Protein AF-A0A5D2A5K7-F1 (afdb_monomer_lite)

Structure (mmCIF, N/CA/C/O backbone):
data_AF-A0A5D2A5K7-F1
#
_entry.id   AF-A0A5D2A5K7-F1
#
loop_
_atom_site.group_PDB
_atom_site.id
_atom_site.type_symbol
_atom_site.label_atom_id
_atom_site.label_alt_id
_atom_site.label_comp_id
_atom_site.label_asym_id
_atom_site.label_entity_id
_atom_site.label_seq_id
_atom_site.pdbx_PDB_ins_code
_atom_site.Cartn_x
_atom_site.Cartn_y
_atom_site.Cartn_z
_atom_site.occupancy
_atom_site.B_iso_or_equiv
_atom_site.auth_seq_id
_atom_site.auth_comp_id
_atom_site.auth_asym_id
_atom_site.auth_atom_id
_atom_site.pdbx_PDB_model_num
ATOM 1 N N . MET A 1 1 ? -4.707 11.338 -5.254 1.00 84.25 1 MET A N 1
ATOM 2 C CA . MET A 1 1 ? -5.162 10.308 -4.302 1.00 84.25 1 MET A CA 1
ATOM 3 C C . MET A 1 1 ? -3.990 9.399 -3.963 1.00 84.25 1 MET A C 1
ATOM 5 O O . MET A 1 1 ? -3.309 8.946 -4.884 1.00 84.25 1 MET A O 1
ATOM 9 N N . SER A 1 2 ? -3.702 9.220 -2.675 1.00 91.44 2 SER A N 1
ATOM 10 C CA . SER A 1 2 ? -2.685 8.284 -2.172 1.00 91.44 2 SER A CA 1
ATOM 11 C C . SER A 1 2 ? -3.250 6.875 -1.970 1.00 91.44 2 SER A C 1
ATOM 13 O O . SER A 1 2 ? -4.463 6.683 -2.051 1.00 91.44 2 SER A O 1
ATOM 15 N N . ALA A 1 3 ? -2.381 5.896 -1.697 1.00 88.69 3 ALA A N 1
ATOM 16 C CA . ALA A 1 3 ? -2.799 4.524 -1.397 1.00 88.69 3 ALA A CA 1
ATOM 17 C C . ALA A 1 3 ? -3.684 4.453 -0.141 1.00 88.69 3 ALA A C 1
ATOM 19 O O . ALA A 1 3 ? -4.712 3.781 -0.141 1.00 88.69 3 ALA A O 1
ATOM 20 N N . LEU A 1 4 ? -3.324 5.200 0.908 1.00 91.06 4 LEU A N 1
ATOM 21 C CA . LEU A 1 4 ? -4.116 5.270 2.135 1.00 91.06 4 LEU A CA 1
ATOM 22 C C . LEU A 1 4 ? -5.485 5.918 1.892 1.00 91.06 4 LEU A C 1
ATOM 24 O O . LEU A 1 4 ? -6.507 5.376 2.302 1.00 91.06 4 LEU A O 1
ATOM 28 N N . GLN A 1 5 ? -5.518 7.038 1.160 1.00 90.88 5 GLN A N 1
ATOM 29 C CA . GLN A 1 5 ? -6.771 7.708 0.797 1.00 90.88 5 GLN A CA 1
ATOM 30 C C . GLN A 1 5 ? -7.672 6.820 -0.063 1.00 90.88 5 GLN A C 1
ATOM 32 O O . GLN A 1 5 ? -8.888 6.853 0.097 1.00 90.88 5 GLN A O 1
ATOM 37 N N . TYR A 1 6 ? -7.084 6.033 -0.966 1.00 90.56 6 TYR A N 1
ATOM 38 C CA . TYR A 1 6 ? -7.826 5.074 -1.774 1.00 90.56 6 TYR A CA 1
ATOM 39 C C . TYR A 1 6 ? -8.492 4.012 -0.894 1.00 90.56 6 TYR A C 1
ATOM 41 O O . TYR A 1 6 ? -9.699 3.836 -0.980 1.00 90.56 6 TYR A O 1
ATOM 49 N N . 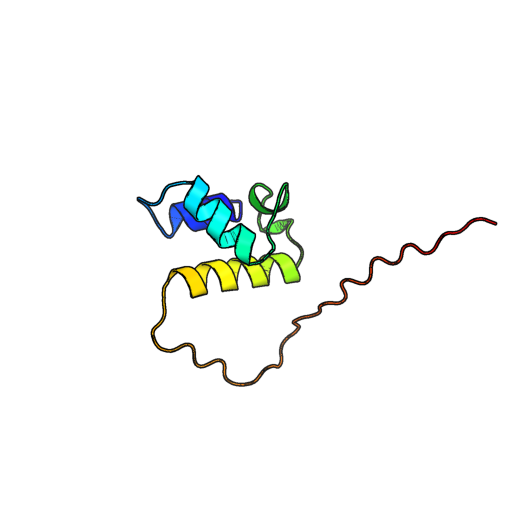MET A 1 7 ? -7.754 3.392 0.029 1.00 89.44 7 MET A N 1
ATOM 50 C CA . MET A 1 7 ? -8.309 2.381 0.939 1.00 89.44 7 MET A CA 1
ATOM 51 C C . MET A 1 7 ? -9.421 2.927 1.843 1.00 89.44 7 MET A C 1
ATOM 53 O O . MET A 1 7 ? -10.445 2.272 2.000 1.00 89.44 7 MET A O 1
ATOM 57 N N . ILE A 1 8 ? -9.257 4.133 2.398 1.00 90.81 8 ILE A N 1
ATOM 58 C CA . ILE A 1 8 ? -10.293 4.782 3.224 1.00 90.81 8 ILE A CA 1
ATOM 59 C C . ILE A 1 8 ? -11.557 5.060 2.401 1.00 90.81 8 ILE A C 1
ATOM 61 O O . ILE A 1 8 ? -12.668 4.882 2.895 1.00 90.81 8 ILE A O 1
ATOM 65 N N . LYS A 1 9 ? -11.389 5.488 1.144 1.00 89.94 9 LYS A N 1
ATOM 66 C CA . LYS A 1 9 ? -12.502 5.750 0.228 1.00 89.94 9 LYS A CA 1
ATOM 67 C C . LYS A 1 9 ? -13.240 4.467 -0.166 1.00 89.94 9 LYS A C 1
ATOM 69 O O . LYS A 1 9 ? -14.463 4.486 -0.235 1.00 89.94 9 LYS A O 1
ATOM 74 N N . GLU A 1 10 ? -12.512 3.386 -0.436 1.00 88.75 10 GLU A N 1
ATOM 75 C CA . GLU A 1 10 ? -13.086 2.095 -0.841 1.00 88.75 10 GLU A CA 1
ATOM 76 C C . GLU A 1 10 ? -13.738 1.343 0.327 1.00 88.75 10 GLU A C 1
ATOM 78 O O . GLU A 1 10 ? -14.712 0.621 0.132 1.00 88.75 10 GLU A O 1
ATOM 83 N N . TYR A 1 11 ? -13.234 1.534 1.549 1.00 87.00 11 TYR A N 1
ATOM 84 C CA . TYR A 1 11 ? -13.726 0.873 2.757 1.00 87.00 11 TYR A CA 1
ATOM 85 C C . TYR A 1 11 ? -14.165 1.890 3.825 1.00 87.00 11 TYR A C 1
ATOM 87 O O . TYR A 1 11 ? -13.573 1.934 4.914 1.00 87.00 11 TYR A O 1
ATOM 95 N N . PRO A 1 12 ? -15.211 2.696 3.547 1.00 83.88 12 PRO A N 1
ATOM 96 C CA . PRO A 1 12 ? -15.695 3.705 4.482 1.00 83.88 12 PRO A CA 1
ATOM 97 C C . PRO A 1 12 ? -16.150 3.055 5.798 1.00 83.88 12 PRO A C 1
ATOM 99 O O . PRO A 1 12 ? -16.715 1.963 5.805 1.00 83.88 12 PRO A O 1
ATOM 102 N N . GLY A 1 13 ? -15.882 3.719 6.925 1.00 84.81 13 GLY A N 1
ATOM 103 C CA . GLY A 1 13 ? -16.204 3.211 8.267 1.00 84.81 13 GLY A CA 1
ATOM 104 C C . GLY A 1 13 ? -15.091 2.400 8.938 1.00 84.81 13 GLY A C 1
ATOM 105 O O . GLY A 1 13 ? -15.244 1.995 10.086 1.00 84.81 13 GLY A O 1
ATOM 106 N N . ASN A 1 14 ? -13.957 2.189 8.264 1.00 85.75 14 ASN A N 1
ATOM 107 C CA . ASN A 1 14 ? -12.757 1.655 8.902 1.00 85.75 14 ASN A CA 1
ATOM 108 C C . ASN A 1 14 ? -11.855 2.778 9.413 1.00 85.75 14 ASN A C 1
ATOM 110 O O . ASN A 1 14 ? -11.712 3.815 8.767 1.00 85.75 14 ASN A O 1
ATOM 114 N N . GLU A 1 15 ? -11.202 2.538 10.549 1.00 88.75 15 GLU A N 1
ATOM 115 C CA . GLU A 1 15 ? -10.206 3.459 11.091 1.00 88.75 15 GLU A CA 1
ATOM 116 C C . GLU A 1 15 ? -9.020 3.608 10.129 1.00 88.75 15 GLU A C 1
ATOM 118 O O . GLU A 1 15 ? -8.531 2.627 9.557 1.00 88.75 15 GLU A O 1
ATOM 123 N N . GLU A 1 16 ? -8.519 4.836 9.980 1.00 88.31 16 GLU A N 1
ATOM 124 C CA . GLU A 1 16 ? -7.356 5.126 9.135 1.00 88.31 16 GLU A CA 1
ATOM 125 C C . GLU A 1 16 ? -6.151 4.262 9.525 1.00 88.31 16 GLU A C 1
ATOM 127 O O . GLU A 1 16 ? -5.479 3.713 8.653 1.00 88.31 16 GLU A O 1
ATOM 132 N N . GLU A 1 17 ? -5.907 4.080 10.824 1.00 88.12 17 GLU A N 1
ATOM 133 C CA . GLU A 1 17 ? -4.786 3.276 11.314 1.00 88.12 17 GLU A CA 1
ATOM 134 C C . GLU A 1 17 ? -4.926 1.802 10.904 1.00 88.12 17 GLU A C 1
ATOM 136 O O . GLU A 1 17 ? -3.947 1.152 10.534 1.00 88.12 17 GLU A O 1
ATOM 141 N N . ARG A 1 18 ? -6.160 1.285 10.838 1.00 88.62 18 ARG A N 1
ATOM 142 C CA . ARG A 1 18 ? -6.438 -0.062 10.329 1.00 88.62 18 ARG A CA 1
ATOM 143 C C . ARG A 1 18 ? -6.131 -0.171 8.835 1.00 88.62 18 ARG A C 1
ATOM 145 O O . ARG A 1 18 ? -5.541 -1.164 8.410 1.00 88.62 18 ARG A O 1
ATOM 152 N N . MET A 1 19 ? -6.483 0.845 8.043 1.00 90.25 19 MET A N 1
ATOM 153 C CA . MET A 1 19 ? -6.144 0.898 6.612 1.00 90.25 19 MET A CA 1
ATOM 154 C C . MET A 1 19 ? -4.635 1.009 6.398 1.00 90.25 19 MET A C 1
ATOM 156 O O . MET A 1 19 ? -4.075 0.336 5.530 1.00 90.25 19 MET A O 1
ATOM 160 N N . ARG A 1 20 ? -3.963 1.810 7.229 1.00 89.88 20 ARG A N 1
ATOM 161 C CA . ARG A 1 20 ? -2.511 1.983 7.230 1.00 89.88 20 ARG A CA 1
ATOM 162 C C . ARG A 1 20 ? -1.793 0.678 7.557 1.00 89.88 20 ARG A C 1
ATOM 164 O O . ARG A 1 20 ? -0.854 0.302 6.854 1.00 89.88 20 ARG A O 1
ATOM 171 N N . ALA A 1 21 ? -2.271 -0.049 8.562 1.00 88.81 21 ALA A N 1
ATOM 172 C CA . ALA A 1 21 ? -1.776 -1.375 8.897 1.00 88.81 21 ALA A CA 1
ATOM 173 C C . ALA A 1 21 ? -2.036 -2.380 7.763 1.00 88.81 21 ALA A C 1
ATOM 175 O O . ALA A 1 21 ? -1.156 -3.179 7.446 1.00 88.81 21 ALA A O 1
ATOM 176 N N . ALA A 1 22 ? -3.205 -2.326 7.112 1.00 87.94 22 ALA A N 1
ATOM 177 C CA . ALA A 1 22 ? -3.546 -3.213 6.001 1.00 87.94 22 ALA A CA 1
ATOM 178 C C . ALA A 1 22 ? -2.569 -3.061 4.827 1.00 87.94 22 ALA A C 1
ATOM 180 O O . ALA A 1 22 ? -1.966 -4.048 4.427 1.00 87.94 22 ALA A O 1
ATOM 181 N N . ILE A 1 23 ? -2.332 -1.842 4.331 1.00 89.88 23 ILE A N 1
ATOM 182 C CA . ILE A 1 23 ? -1.346 -1.607 3.256 1.00 89.88 23 ILE A CA 1
ATOM 183 C C . ILE A 1 23 ? 0.101 -1.818 3.733 1.00 89.88 23 ILE A C 1
ATOM 185 O O . ILE A 1 23 ? 0.951 -2.265 2.960 1.00 89.88 23 ILE A O 1
ATOM 189 N N . GLY A 1 24 ? 0.373 -1.568 5.019 1.00 87.81 24 GLY A N 1
ATOM 190 C CA . GLY A 1 24 ? 1.658 -1.837 5.665 1.00 87.81 24 GLY A CA 1
ATOM 191 C C . GLY A 1 24 ? 2.055 -3.312 5.620 1.00 87.81 24 GLY A C 1
ATOM 192 O O . GLY A 1 24 ? 3.214 -3.616 5.342 1.00 87.81 24 GLY A O 1
ATOM 193 N N . LYS A 1 25 ? 1.094 -4.234 5.778 1.00 86.94 25 LYS A N 1
ATOM 194 C CA . LYS A 1 25 ? 1.326 -5.688 5.655 1.00 86.94 25 LYS A CA 1
ATOM 195 C C . LYS A 1 25 ? 1.829 -6.111 4.270 1.00 86.94 25 LYS A C 1
ATOM 197 O O . LYS A 1 25 ? 2.548 -7.097 4.171 1.00 86.94 25 LYS A O 1
ATOM 202 N N . PHE A 1 26 ? 1.515 -5.351 3.219 1.00 84.94 26 PHE A N 1
ATOM 203 C CA . PHE A 1 26 ? 1.993 -5.594 1.849 1.00 84.94 26 PHE A CA 1
ATOM 204 C C . PHE A 1 26 ? 3.296 -4.837 1.529 1.00 84.94 26 PHE A C 1
ATOM 206 O O . PHE A 1 26 ? 3.771 -4.818 0.392 1.00 84.94 26 PHE A O 1
ATOM 213 N N . GLY A 1 27 ? 3.911 -4.209 2.535 1.00 83.38 27 GLY A N 1
ATOM 214 C CA . GLY A 1 27 ? 5.170 -3.482 2.408 1.00 83.38 27 GLY A CA 1
ATOM 215 C C . GLY A 1 27 ? 5.036 -2.081 1.808 1.00 83.38 27 GLY A C 1
ATOM 216 O O . GLY A 1 27 ? 6.042 -1.521 1.377 1.00 83.38 27 GLY A O 1
ATOM 217 N N . LEU A 1 28 ? 3.831 -1.493 1.786 1.00 85.00 28 LEU A N 1
ATOM 218 C CA . LEU A 1 28 ? 3.691 -0.043 1.634 1.00 85.00 28 LEU A CA 1
ATOM 219 C C . LEU A 1 28 ? 3.838 0.621 2.997 1.00 85.00 28 LEU A C 1
ATOM 221 O O . LEU A 1 28 ? 2.890 0.663 3.780 1.00 85.00 28 LEU A O 1
ATOM 225 N N . THR A 1 29 ? 5.014 1.176 3.264 1.00 85.56 29 THR A N 1
ATOM 226 C CA . THR A 1 29 ? 5.321 1.864 4.521 1.00 85.56 29 THR A CA 1
ATOM 227 C C . THR A 1 29 ? 5.816 3.289 4.278 1.00 85.56 29 THR A C 1
ATOM 229 O O . THR A 1 29 ? 6.238 3.661 3.177 1.00 85.56 29 THR A O 1
ATOM 232 N N . GLY A 1 30 ? 5.726 4.122 5.316 1.00 85.88 30 GLY A N 1
ATOM 233 C CA . GLY A 1 30 ? 6.240 5.490 5.303 1.00 85.88 30 GLY A CA 1
ATOM 234 C C . GLY A 1 30 ? 5.640 6.353 4.189 1.00 85.88 30 GLY A C 1
ATOM 235 O O . GLY A 1 30 ? 4.424 6.413 4.004 1.00 85.88 30 GLY A O 1
ATOM 236 N N . LYS A 1 31 ? 6.508 7.025 3.420 1.00 85.06 31 LYS A N 1
ATOM 237 C CA . LYS A 1 31 ? 6.100 7.993 2.384 1.00 85.06 31 LYS A CA 1
ATOM 238 C C . LYS A 1 31 ? 5.234 7.374 1.278 1.00 85.06 31 LYS A C 1
ATOM 240 O O . LYS A 1 31 ? 4.399 8.079 0.719 1.00 85.06 31 LYS A O 1
ATOM 245 N N . ALA A 1 32 ? 5.367 6.071 1.014 1.00 85.19 32 ALA A N 1
ATOM 246 C CA . ALA A 1 32 ? 4.574 5.365 0.005 1.00 85.19 32 ALA A CA 1
ATOM 247 C C . ALA A 1 32 ? 3.066 5.352 0.316 1.00 85.19 32 ALA A C 1
ATOM 249 O O . ALA A 1 32 ? 2.242 5.297 -0.591 1.00 85.19 32 ALA A O 1
ATOM 250 N N . GLN A 1 33 ? 2.682 5.450 1.591 1.00 86.88 33 GLN A N 1
ATOM 251 C CA . GLN A 1 33 ? 1.273 5.429 1.995 1.00 86.88 33 GLN A CA 1
ATOM 252 C C . GLN A 1 33 ? 0.554 6.747 1.682 1.00 86.88 33 GLN A C 1
ATOM 254 O O . GLN A 1 33 ? -0.638 6.757 1.362 1.00 86.88 33 GLN A O 1
ATOM 259 N N . VAL A 1 34 ? 1.289 7.857 1.768 1.00 87.88 34 VAL A N 1
ATOM 260 C CA . VAL A 1 34 ? 0.758 9.224 1.669 1.00 87.88 34 VAL A CA 1
ATOM 261 C C . VAL A 1 34 ? 1.065 9.891 0.332 1.00 87.88 34 VAL A C 1
ATOM 263 O O . VAL A 1 34 ? 0.393 10.851 -0.039 1.00 87.88 34 VAL A O 1
ATOM 266 N N . MET A 1 35 ? 2.036 9.382 -0.427 1.00 89.00 35 MET A N 1
ATOM 267 C CA . MET A 1 35 ? 2.344 9.924 -1.744 1.00 89.00 35 MET A CA 1
ATOM 268 C C . MET A 1 35 ? 1.250 9.593 -2.774 1.00 89.00 35 MET A C 1
ATOM 270 O O . MET A 1 35 ? 0.554 8.581 -2.647 1.00 89.00 35 MET A O 1
ATOM 274 N N . PRO A 1 36 ? 1.079 10.424 -3.818 1.00 89.94 36 PRO A N 1
ATOM 275 C CA . PRO A 1 36 ? 0.158 10.125 -4.908 1.00 89.94 36 PRO A CA 1
ATOM 276 C C . PRO A 1 36 ? 0.479 8.775 -5.559 1.00 89.94 36 PRO A C 1
ATOM 278 O O . PRO A 1 36 ? 1.637 8.515 -5.872 1.00 89.94 36 PRO A O 1
ATOM 281 N N . MET A 1 37 ? -0.536 7.952 -5.847 1.00 85.38 37 MET A N 1
ATOM 282 C CA . MET A 1 37 ? -0.318 6.621 -6.444 1.00 85.38 37 MET A CA 1
ATOM 283 C C . MET A 1 37 ? 0.404 6.664 -7.799 1.00 85.38 37 MET A C 1
ATOM 285 O O . MET A 1 37 ? 1.149 5.749 -8.133 1.00 85.38 37 MET A O 1
ATOM 289 N N . LYS A 1 38 ? 0.261 7.763 -8.548 1.00 85.06 38 LYS A N 1
ATOM 290 C CA . LYS A 1 38 ? 1.003 8.011 -9.796 1.00 85.06 38 LYS A CA 1
ATOM 291 C C . LYS A 1 38 ? 2.530 8.102 -9.598 1.00 85.06 38 LYS A C 1
ATOM 293 O O . LYS A 1 38 ? 3.27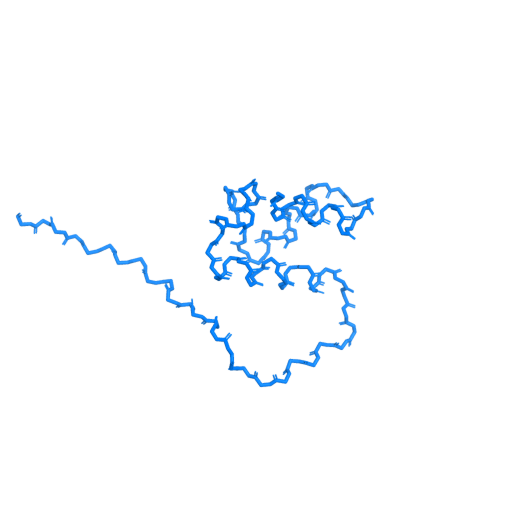1 7.891 -10.545 1.00 85.06 38 LYS A O 1
ATOM 298 N N . ASN A 1 39 ? 2.991 8.417 -8.384 1.00 86.75 39 ASN A N 1
ATOM 299 C CA . ASN A 1 39 ? 4.408 8.502 -8.022 1.00 86.75 39 ASN A CA 1
ATOM 300 C C . ASN A 1 39 ? 4.931 7.200 -7.383 1.00 86.75 39 ASN A C 1
ATOM 302 O O . ASN A 1 39 ? 6.101 7.141 -7.015 1.00 86.75 39 ASN A O 1
ATOM 306 N N . LEU A 1 40 ? 4.078 6.187 -7.201 1.00 84.75 40 LEU A N 1
ATOM 307 C CA . LEU A 1 40 ? 4.509 4.872 -6.736 1.00 84.75 40 LEU A CA 1
ATOM 308 C C . LEU A 1 40 ? 5.218 4.130 -7.868 1.00 84.75 40 LEU A C 1
ATOM 310 O O . LEU A 1 40 ? 4.819 4.260 -9.033 1.00 84.75 40 LEU A O 1
ATOM 314 N N . SER A 1 41 ? 6.220 3.324 -7.512 1.00 86.62 41 SER A N 1
ATOM 315 C CA . SER A 1 41 ? 6.788 2.346 -8.441 1.00 86.62 41 SER A CA 1
ATOM 316 C C . SER A 1 41 ? 5.732 1.314 -8.833 1.00 86.62 41 SER A C 1
ATOM 318 O O . SER A 1 41 ? 4.756 1.103 -8.106 1.00 86.62 41 SER A O 1
ATOM 320 N N . ASP A 1 42 ? 5.919 0.637 -9.960 1.00 80.00 42 ASP A N 1
ATOM 321 C CA . ASP A 1 42 ? 4.943 -0.353 -10.421 1.00 80.00 42 ASP A CA 1
ATOM 322 C C . ASP A 1 42 ? 4.773 -1.497 -9.407 1.00 80.00 42 ASP A C 1
ATOM 324 O O . ASP A 1 42 ? 3.648 -1.868 -9.076 1.00 80.00 42 ASP A O 1
ATOM 328 N N . GLY A 1 43 ? 5.860 -1.939 -8.762 1.00 84.00 43 GLY A N 1
ATOM 329 C CA . GLY A 1 43 ? 5.792 -2.909 -7.663 1.00 84.00 43 GLY A CA 1
ATOM 330 C C . GLY A 1 43 ? 5.012 -2.406 -6.439 1.00 84.00 43 GLY A C 1
ATOM 331 O O . GLY A 1 43 ? 4.290 -3.173 -5.799 1.00 84.00 43 GLY A O 1
ATOM 332 N N . GLN A 1 44 ? 5.101 -1.113 -6.113 1.00 87.31 44 GLN A N 1
ATOM 333 C CA . GLN A 1 44 ? 4.286 -0.513 -5.054 1.00 87.31 44 GLN A CA 1
ATOM 334 C C . GLN A 1 44 ? 2.810 -0.431 -5.457 1.00 87.31 44 GLN A C 1
ATOM 336 O O . GLN A 1 44 ? 1.951 -0.713 -4.627 1.00 87.31 44 GLN A O 1
ATOM 341 N N . ARG A 1 45 ? 2.489 -0.105 -6.714 1.00 87.38 45 ARG A N 1
ATOM 342 C CA . ARG A 1 45 ? 1.097 -0.101 -7.197 1.00 87.38 45 ARG A CA 1
ATOM 343 C C . ARG A 1 45 ? 0.478 -1.494 -7.131 1.00 87.38 45 ARG A C 1
ATOM 345 O O . ARG A 1 45 ? -0.620 -1.626 -6.595 1.00 87.38 45 ARG A O 1
ATOM 352 N N . SER A 1 46 ? 1.196 -2.530 -7.567 1.00 86.81 46 SER A N 1
ATOM 353 C CA . SER A 1 46 ? 0.730 -3.920 -7.462 1.00 86.81 46 SER A CA 1
ATOM 354 C C . SER A 1 46 ? 0.419 -4.303 -6.015 1.00 86.81 46 SER A C 1
ATOM 356 O O . SER A 1 46 ? -0.628 -4.878 -5.732 1.00 86.81 46 SER A O 1
ATOM 358 N N . ARG A 1 47 ? 1.264 -3.902 -5.060 1.00 87.38 47 ARG A N 1
ATOM 359 C CA . ARG A 1 47 ? 1.024 -4.136 -3.626 1.00 87.38 47 ARG A CA 1
ATOM 360 C C . ARG A 1 47 ? -0.212 -3.409 -3.086 1.00 87.38 47 ARG A C 1
ATOM 362 O O . ARG A 1 47 ? -0.888 -3.970 -2.230 1.00 87.38 47 ARG A O 1
ATOM 369 N N . VAL A 1 48 ? -0.545 -2.209 -3.578 1.00 88.31 48 VAL A N 1
ATOM 370 C CA . VAL A 1 48 ? -1.817 -1.532 -3.232 1.00 88.31 48 VAL A CA 1
ATOM 371 C C . VAL A 1 48 ? -3.007 -2.362 -3.696 1.00 88.31 48 VAL A C 1
ATOM 373 O O . VAL A 1 48 ? -3.949 -2.553 -2.932 1.00 88.31 48 VAL A O 1
ATOM 376 N N . ILE A 1 49 ? -2.949 -2.885 -4.922 1.00 86.25 49 ILE A N 1
ATOM 377 C CA . ILE A 1 49 ? -4.010 -3.724 -5.489 1.00 86.25 49 ILE A CA 1
ATOM 378 C C . ILE A 1 49 ? -4.161 -5.009 -4.669 1.00 86.25 49 ILE A C 1
ATOM 380 O O . ILE A 1 49 ? -5.277 -5.364 -4.297 1.00 86.25 49 ILE A O 1
ATOM 384 N N . PHE A 1 50 ? -3.055 -5.663 -4.304 1.00 84.56 50 PHE A N 1
ATOM 385 C CA . PHE A 1 50 ? -3.090 -6.835 -3.425 1.00 84.56 50 PHE A CA 1
ATOM 386 C C . PHE A 1 50 ? -3.660 -6.515 -2.043 1.00 84.56 50 PHE A C 1
ATOM 388 O O . PHE A 1 50 ? -4.486 -7.275 -1.545 1.00 84.56 50 PHE A O 1
ATOM 395 N N . ALA A 1 51 ? -3.277 -5.386 -1.442 1.00 86.62 51 ALA A N 1
ATOM 396 C CA . ALA A 1 51 ? -3.823 -4.959 -0.159 1.00 86.62 51 ALA A CA 1
ATOM 397 C C . ALA A 1 51 ? -5.334 -4.721 -0.233 1.00 86.62 51 ALA A C 1
ATOM 399 O O . ALA A 1 51 ? -6.071 -5.153 0.652 1.00 86.62 51 ALA A O 1
ATOM 400 N N . TRP A 1 52 ? -5.799 -4.086 -1.308 1.00 86.44 52 TRP A N 1
ATOM 401 C CA . TRP A 1 52 ? -7.217 -3.863 -1.562 1.00 86.44 52 TRP A CA 1
ATOM 402 C C . TRP A 1 52 ? -7.980 -5.179 -1.770 1.00 86.44 52 TRP A C 1
ATOM 404 O O . TRP A 1 52 ? -9.020 -5.371 -1.143 1.00 86.44 52 TRP A O 1
ATOM 414 N N . LEU A 1 53 ? -7.449 -6.110 -2.570 1.00 83.56 53 LEU A N 1
ATOM 415 C CA . LEU A 1 53 ? -8.051 -7.428 -2.807 1.00 83.56 53 LEU A CA 1
ATOM 416 C C . LEU A 1 53 ? -8.107 -8.278 -1.536 1.00 83.56 53 LEU A C 1
ATOM 418 O O . LEU A 1 53 ? -9.151 -8.838 -1.213 1.00 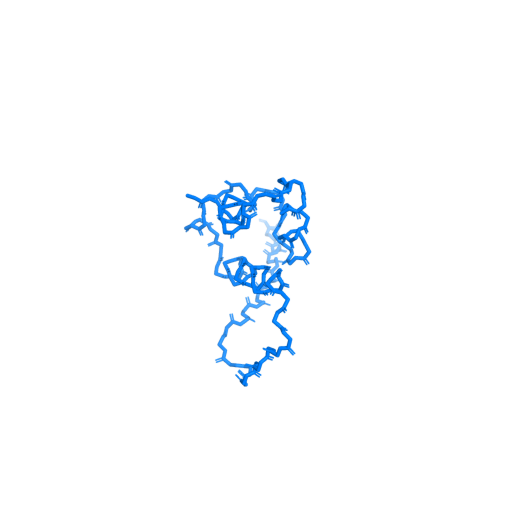83.56 53 LEU A O 1
ATOM 422 N N . ALA A 1 54 ? -7.005 -8.356 -0.791 1.00 80.56 54 ALA A N 1
ATOM 423 C CA . ALA A 1 54 ? -6.925 -9.148 0.431 1.00 80.56 54 ALA A CA 1
ATOM 424 C C . ALA A 1 54 ? -7.859 -8.618 1.525 1.00 80.56 54 ALA A C 1
ATOM 426 O O . ALA A 1 54 ? -8.423 -9.395 2.296 1.00 80.56 54 ALA A O 1
ATOM 427 N N . TYR A 1 55 ? -8.059 -7.299 1.577 1.00 80.00 55 TYR A N 1
ATOM 428 C CA . TYR A 1 55 ? -8.987 -6.688 2.521 1.00 80.00 55 TYR A CA 1
ATOM 429 C C . TYR A 1 55 ? -10.451 -7.046 2.232 1.00 80.00 55 TYR A C 1
ATOM 431 O O . TYR A 1 55 ? -11.258 -7.130 3.154 1.00 80.00 55 TYR A O 1
ATOM 439 N N . ARG A 1 56 ? -10.782 -7.340 0.969 1.00 69.44 56 ARG A N 1
ATOM 440 C CA . ARG A 1 56 ? -12.124 -7.750 0.540 1.00 69.44 56 ARG A CA 1
ATOM 441 C C . ARG A 1 56 ? -12.502 -9.179 0.964 1.00 69.44 56 ARG A C 1
ATOM 443 O O . ARG A 1 56 ? -13.617 -9.591 0.669 1.00 69.44 56 ARG A O 1
ATOM 450 N N . GLN A 1 57 ? -11.598 -9.927 1.616 1.00 62.19 57 GLN A N 1
ATOM 451 C CA . GLN A 1 57 ? -11.764 -11.347 1.975 1.00 62.19 57 GLN A CA 1
ATOM 452 C C . GLN A 1 57 ? -12.483 -12.173 0.887 1.00 62.19 57 GLN A C 1
ATOM 454 O O . GLN A 1 57 ? -13.521 -12.780 1.158 1.00 62.19 57 GLN A O 1
ATOM 459 N N . PRO A 1 58 ? -11.998 -12.206 -0.367 1.00 55.00 58 PRO A N 1
ATOM 460 C CA . PRO A 1 58 ? -12.606 -13.087 -1.349 1.00 55.00 58 PRO A CA 1
ATOM 461 C C . PRO A 1 58 ? -12.422 -14.541 -0.887 1.00 55.00 58 PRO A C 1
ATOM 463 O O . PRO A 1 58 ? -11.298 -15.003 -0.708 1.00 55.00 58 PRO A O 1
ATOM 466 N N . HIS A 1 59 ? -13.528 -15.272 -0.705 1.00 48.44 59 HIS A N 1
ATOM 467 C CA . HIS A 1 59 ? -13.523 -16.703 -0.357 1.00 48.44 59 HIS A CA 1
ATOM 468 C C . HIS A 1 59 ? -12.908 -17.596 -1.452 1.00 48.44 59 HIS A C 1
ATOM 470 O O . HIS A 1 59 ? -12.707 -18.788 -1.238 1.00 48.44 59 HIS A O 1
ATOM 476 N N . LEU A 1 60 ? -12.593 -17.023 -2.617 1.00 42.19 60 LEU A N 1
ATOM 477 C CA . LEU A 1 60 ? -11.927 -17.687 -3.726 1.00 42.19 60 LEU A CA 1
ATOM 478 C C . LEU A 1 60 ? -11.116 -16.639 -4.504 1.00 42.19 60 LEU A C 1
ATOM 480 O O . LEU A 1 60 ? -11.686 -15.756 -5.143 1.00 42.19 60 LEU A O 1
ATOM 484 N N . LEU A 1 61 ? -9.787 -16.709 -4.427 1.00 47.72 61 LEU A N 1
ATOM 485 C CA . LEU A 1 61 ? -8.877 -15.939 -5.274 1.00 47.72 61 LEU A CA 1
ATOM 486 C C . LEU A 1 61 ? -8.252 -16.933 -6.265 1.00 47.72 61 LEU A C 1
ATOM 488 O O . LEU A 1 61 ? -7.228 -17.543 -5.968 1.00 47.72 61 LEU A O 1
ATOM 492 N N . LEU A 1 62 ? -8.912 -17.162 -7.405 1.00 50.00 62 LEU A N 1
ATOM 493 C CA . LEU A 1 62 ? -8.332 -17.931 -8.512 1.00 50.00 62 LEU A CA 1
ATOM 494 C C . LEU A 1 62 ? -7.244 -17.061 -9.158 1.00 50.00 62 LEU A C 1
ATOM 496 O O . LEU A 1 62 ? -7.517 -16.215 -10.005 1.00 50.00 62 LEU A O 1
ATOM 500 N N . LEU A 1 63 ? -6.017 -17.215 -8.664 1.00 52.06 63 LEU A N 1
ATOM 501 C CA . LEU A 1 63 ? -4.799 -16.728 -9.301 1.00 52.06 63 LEU A CA 1
ATOM 502 C C . LEU A 1 63 ? -4.438 -17.736 -10.392 1.00 52.06 63 LEU A C 1
ATOM 504 O O . LEU A 1 63 ? -3.676 -18.666 -10.138 1.00 52.06 63 LEU A O 1
ATOM 508 N N . ASP A 1 64 ? -5.049 -17.608 -11.565 1.00 43.06 64 ASP A N 1
ATOM 509 C CA . ASP A 1 64 ? -4.618 -18.392 -12.719 1.00 43.06 64 ASP A CA 1
ATOM 510 C C . ASP A 1 64 ? -3.298 -17.801 -13.252 1.00 43.06 64 ASP A C 1
ATOM 512 O O . ASP A 1 64 ? -3.232 -16.614 -13.569 1.00 43.06 64 ASP A O 1
ATOM 516 N N . GLU A 1 65 ? -2.263 -18.647 -13.249 1.00 34.59 65 GLU A N 1
ATOM 517 C CA . GLU A 1 65 ? -0.897 -18.535 -13.795 1.00 34.59 65 GLU A CA 1
ATOM 518 C C . GLU A 1 65 ? -0.011 -17.293 -13.452 1.00 34.59 65 GLU A C 1
ATOM 520 O O . GLU A 1 65 ? -0.348 -16.137 -13.726 1.00 34.59 65 GLU A O 1
ATOM 525 N N . PRO A 1 66 ? 1.212 -17.501 -12.907 1.00 53.50 66 PRO A N 1
ATOM 526 C CA . PRO A 1 66 ? 2.084 -16.450 -12.387 1.00 53.50 66 PRO A CA 1
ATOM 527 C C . PRO A 1 66 ? 2.929 -15.800 -13.495 1.00 53.50 66 PRO A C 1
ATOM 529 O O . PRO A 1 66 ? 4.143 -15.966 -13.520 1.00 53.50 66 PRO A O 1
ATOM 532 N N . THR A 1 67 ? 2.330 -15.039 -14.415 1.00 53.25 67 THR A N 1
ATOM 533 C CA . THR A 1 67 ? 3.124 -14.405 -15.489 1.00 53.25 67 THR A CA 1
ATOM 534 C C . THR A 1 67 ? 2.654 -13.001 -15.862 1.00 53.25 67 THR A C 1
ATOM 536 O O . THR A 1 67 ? 2.199 -12.768 -16.976 1.00 53.25 67 THR A O 1
ATOM 539 N N . ASN A 1 68 ? 2.814 -12.025 -14.960 1.00 44.94 68 ASN A N 1
ATOM 540 C CA . ASN A 1 68 ? 3.142 -10.668 -15.416 1.00 44.94 68 ASN A CA 1
ATOM 541 C C . ASN A 1 68 ? 3.815 -9.826 -14.316 1.00 44.94 68 ASN A C 1
ATOM 543 O O . ASN A 1 68 ? 3.158 -9.287 -13.428 1.00 44.94 68 ASN A O 1
ATOM 547 N N . HIS A 1 69 ? 5.146 -9.740 -14.391 1.00 52.53 69 HIS A N 1
ATOM 548 C CA . HIS A 1 69 ? 5.999 -8.734 -13.747 1.00 52.53 69 HIS A CA 1
ATOM 549 C C . HIS A 1 69 ? 5.738 -8.428 -12.258 1.00 52.53 69 HIS A C 1
ATOM 551 O O . HIS A 1 69 ? 5.628 -7.271 -11.845 1.00 52.53 69 HIS A O 1
ATOM 557 N N . LEU A 1 70 ? 5.810 -9.455 -11.404 1.00 44.81 70 LEU A N 1
ATOM 558 C CA . LEU A 1 70 ? 6.421 -9.282 -10.080 1.00 44.81 70 LEU A CA 1
ATOM 559 C C . LEU A 1 70 ? 7.930 -9.108 -10.282 1.00 44.81 70 LEU A C 1
ATOM 561 O O . LEU A 1 70 ? 8.725 -9.970 -9.916 1.00 44.81 70 LEU A O 1
ATOM 565 N N . ASP A 1 71 ? 8.321 -8.000 -10.909 1.00 51.06 71 ASP A N 1
ATOM 566 C CA . ASP A 1 71 ? 9.718 -7.613 -11.003 1.00 51.06 71 ASP A CA 1
ATOM 567 C C . ASP A 1 71 ? 10.142 -7.085 -9.631 1.00 51.06 71 ASP A C 1
ATOM 569 O O . ASP A 1 71 ? 10.145 -5.896 -9.307 1.00 51.06 71 ASP A O 1
ATOM 573 N N . ILE A 1 72 ? 10.396 -8.053 -8.757 1.00 47.19 72 ILE A N 1
ATOM 574 C CA . ILE A 1 72 ? 11.193 -7.916 -7.555 1.00 47.19 72 ILE A CA 1
ATOM 575 C C . ILE A 1 72 ? 12.661 -7.877 -8.018 1.00 47.19 72 ILE A C 1
ATOM 577 O O . ILE A 1 72 ? 13.502 -8.618 -7.532 1.00 47.19 72 ILE A O 1
ATOM 581 N N . GLU A 1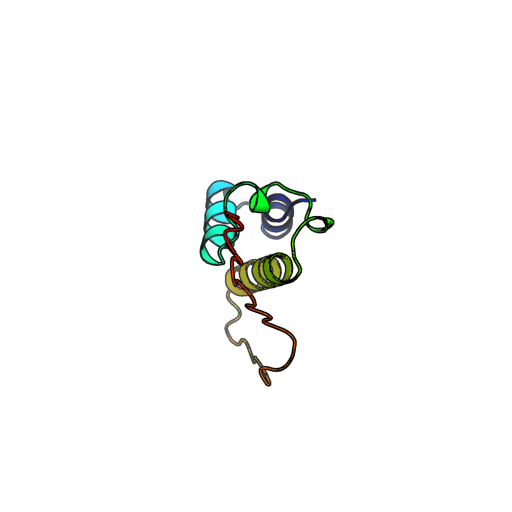 73 ? 13.032 -6.954 -8.906 1.00 46.50 73 GLU A N 1
ATOM 582 C CA . GLU A 1 73 ? 14.384 -6.398 -8.900 1.00 46.50 73 GLU A CA 1
ATOM 583 C C . GLU A 1 73 ? 14.454 -5.308 -7.829 1.00 46.50 73 GLU A C 1
ATOM 585 O O . GLU A 1 73 ? 14.692 -4.126 -8.050 1.00 46.50 73 GLU A O 1
ATOM 590 N N . SER A 1 74 ? 14.262 -5.745 -6.584 1.00 46.81 74 SER A N 1
ATOM 591 C CA . SER A 1 74 ? 14.752 -5.028 -5.411 1.00 46.81 74 SER A CA 1
ATOM 592 C C . SER A 1 74 ? 16.218 -5.403 -5.198 1.00 46.81 74 SER A C 1
ATOM 594 O O . SER A 1 74 ? 16.566 -6.013 -4.191 1.00 46.81 74 SER A O 1
ATOM 596 N N . ARG A 1 75 ? 17.091 -5.067 -6.153 1.00 44.44 75 ARG A N 1
ATOM 597 C CA . ARG A 1 75 ? 18.529 -4.988 -5.882 1.00 44.44 75 ARG A CA 1
ATOM 598 C C . ARG A 1 75 ? 18.853 -3.534 -5.553 1.00 44.44 75 ARG A C 1
ATOM 600 O O . ARG A 1 75 ? 18.841 -2.704 -6.457 1.00 44.44 75 ARG A O 1
ATOM 607 N N . PRO A 1 76 ? 19.147 -3.184 -4.290 1.00 43.81 76 PRO A N 1
ATOM 608 C CA . PRO A 1 76 ? 19.831 -1.936 -4.020 1.00 43.81 76 PRO A CA 1
ATOM 609 C C . PRO A 1 76 ? 21.247 -2.102 -4.575 1.00 43.81 76 PRO A C 1
ATOM 611 O O . PRO A 1 76 ? 22.109 -2.712 -3.944 1.00 43.81 76 PRO A O 1
ATOM 614 N N . SER A 1 77 ? 21.491 -1.610 -5.785 1.00 40.50 77 SER A N 1
ATOM 615 C CA . SER A 1 77 ? 22.834 -1.434 -6.328 1.00 40.50 77 SER A CA 1
ATOM 616 C C . SER A 1 77 ? 23.530 -0.313 -5.553 1.00 40.50 77 SER A C 1
ATOM 618 O O . SER A 1 77 ? 23.710 0.803 -6.027 1.00 40.50 77 SER A O 1
ATOM 620 N N . ILE A 1 78 ? 23.943 -0.623 -4.323 1.00 54.59 78 ILE A N 1
ATOM 621 C CA . ILE A 1 78 ? 24.968 0.129 -3.600 1.00 54.59 78 ILE A CA 1
ATOM 622 C C . ILE A 1 78 ? 26.311 -0.311 -4.188 1.00 54.59 78 ILE A C 1
ATOM 624 O O . ILE A 1 78 ? 27.079 -1.036 -3.558 1.00 54.59 78 ILE A O 1
ATOM 628 N N . HIS A 1 79 ? 26.582 0.072 -5.437 1.00 44.38 79 HIS A N 1
ATOM 629 C CA . HIS A 1 79 ? 27.937 -0.017 -5.957 1.00 44.38 79 HIS A CA 1
ATOM 630 C C . HIS A 1 79 ? 28.668 1.257 -5.553 1.00 44.38 79 HIS A C 1
ATOM 632 O O . HIS A 1 79 ? 28.588 2.301 -6.197 1.00 44.38 79 HIS A O 1
ATOM 638 N N . TRP A 1 80 ? 29.345 1.144 -4.417 1.00 51.41 80 TRP A N 1
ATOM 639 C CA . TRP A 1 80 ? 30.460 1.980 -4.026 1.00 51.41 80 TRP A CA 1
ATOM 640 C C . TRP A 1 80 ? 31.363 2.266 -5.231 1.00 51.41 80 TRP A C 1
ATOM 642 O O . TRP A 1 80 ? 32.006 1.364 -5.757 1.00 51.41 80 TRP A O 1
ATOM 652 N N . LEU A 1 81 ? 31.462 3.528 -5.638 1.00 51.25 81 LEU A N 1
ATOM 653 C CA . LEU A 1 81 ? 32.623 4.014 -6.376 1.00 51.25 81 LEU A CA 1
ATOM 654 C C . LEU A 1 81 ? 33.415 4.920 -5.436 1.00 51.25 81 LEU A C 1
ATOM 656 O O . LEU A 1 81 ? 33.320 6.141 -5.475 1.00 51.25 81 LEU A O 1
ATOM 660 N N . LYS A 1 82 ? 34.185 4.276 -4.551 1.00 45.22 82 LYS A N 1
ATOM 661 C CA . LYS A 1 82 ? 35.515 4.782 -4.223 1.00 45.22 82 LYS A CA 1
ATOM 662 C C . LYS A 1 82 ? 36.427 4.337 -5.359 1.00 45.22 82 LYS A C 1
ATOM 664 O O . LYS A 1 82 ? 36.717 3.145 -5.440 1.00 45.22 82 LYS A O 1
ATOM 669 N N . HIS A 1 83 ? 36.831 5.271 -6.205 1.00 47.16 83 HIS A N 1
ATOM 670 C CA . HIS A 1 83 ? 38.202 5.411 -6.689 1.00 47.16 83 HIS A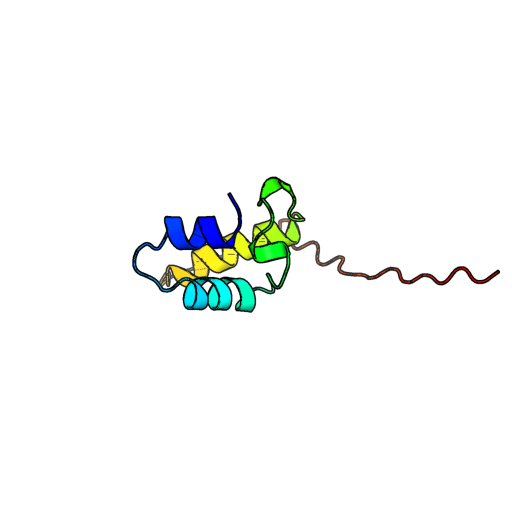 CA 1
ATOM 671 C C . HIS A 1 83 ? 38.488 6.909 -6.706 1.00 47.16 83 HIS A C 1
ATOM 673 O O . HIS A 1 83 ? 37.663 7.638 -7.299 1.00 47.16 83 HIS A O 1
#

Radius of gyration: 15.39 Å; chains: 1; bounding box: 54×29×27 Å

pLDDT: mean 74.06, std 18.52, range [34.59, 91.44]

Organism: Gossypium darwinii (NCBI:txid34276)

InterPro domains:
  IPR003439 ABC transporter-like, ATP-binding domain [PF00005] (14-68)
  IPR027417 P-loop containing nucleoside t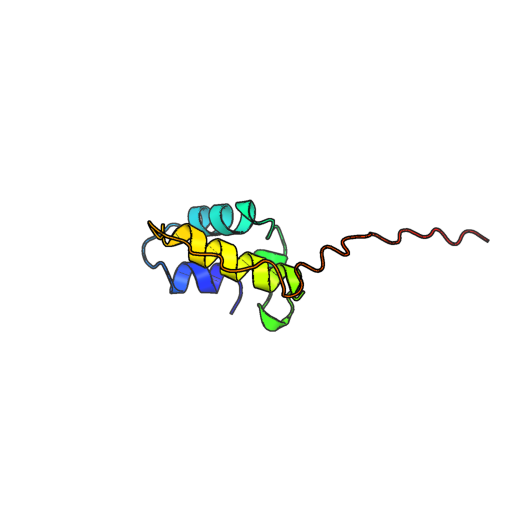riphosphate hydrolase [G3DSA:3.40.50.300] (3-81)
  IPR027417 P-loop containing nucleoside triphosphate hydrolase [SSF52540] (5-78)
  IPR050611 ABCF protein [PTHR19211] (2-75)

Sequence (83 aa):
MSALQYMIKEYPGNEEERMRAAIGKFGLTGKAQVMPMKNLSDGQRSRVIFAWLAYRQPHLLLLDEPTNHLDIESRPSIHWLKH

Foldseek 3Di:
DALLVVQCVVDPPDDSVVSQVLLVVLVCDDPNRVDDLVPDDPLSVVSSVVSNVVVVVDVDDPPPDDDDDPPPPPDPPPPDPDD

Secondary structure (DSSP, 8-state):
-BHHHHHHHHSTTS-HHHHHHHHHHTT--THHHHSBGGGS-HHHHHHHHHHHHHHT--S--------S---------------